Protein AF-A0A7K4F5D2-F1 (afdb_monomer)

pLDDT: mean 95.52, std 4.25, range [76.81, 98.69]

Foldseek 3Di:
DFAAPQQFAADDDADDDPDPDPDDDDDDGPDDGDDDDDDDHCPCVVVVPDGGDGDDDDDDD

Sequence (61 aa):
MFITEDFRIVDIKQNLPPCVTEICPNYSSKFAAKYVLEVNSGFVKMNDIEIGDLVTWTPKV

Solvent-accessible surface area (backbone atoms only — not comparable to full-atom values): 4170 Å² total; per-residue (Å²): 60,30,19,29,87,87,30,32,29,69,37,78,80,74,71,75,72,82,75,88,55,95,77,64,86,84,86,76,66,93,53,89,57,73,45,74,54,86,74,66,71,62,49,50,72,78,66,72,62,57,77,67,43,75,66,83,84,78,84,86,128

Mean predicted aligned error: 3.07 Å

Radius of gyration: 12.97 Å; Cα contacts (8 Å, |Δi|>4): 72; chains: 1; bounding box: 25×24×40 Å

Structure (mmCIF, N/CA/C/O backbone):
data_AF-A0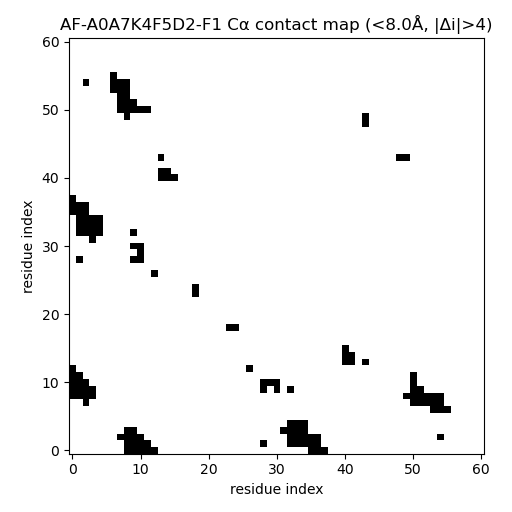A7K4F5D2-F1
#
_entry.id   AF-A0A7K4F5D2-F1
#
loop_
_atom_site.group_PDB
_atom_site.id
_atom_site.type_symbol
_atom_site.label_atom_id
_atom_site.label_alt_id
_atom_site.label_comp_id
_atom_site.label_asym_id
_atom_site.label_entity_id
_atom_site.label_seq_id
_atom_site.pdbx_PDB_ins_code
_atom_site.Cartn_x
_atom_site.Cartn_y
_atom_site.Cartn_z
_atom_site.occupancy
_atom_site.B_iso_or_equiv
_atom_site.auth_seq_id
_atom_site.auth_comp_id
_atom_site.auth_asym_id
_atom_site.auth_atom_id
_atom_site.pdbx_PDB_model_num
ATOM 1 N N . MET A 1 1 ? 1.133 0.976 -0.791 1.00 97.94 1 MET A N 1
ATOM 2 C CA . MET A 1 1 ? -0.090 0.290 -0.309 1.00 97.94 1 MET A CA 1
ATOM 3 C C . MET A 1 1 ? -1.219 1.298 -0.285 1.00 97.94 1 MET A C 1
ATOM 5 O O . MET A 1 1 ? -0.982 2.415 0.158 1.00 97.94 1 MET A O 1
ATOM 9 N N . PHE A 1 2 ? -2.398 0.930 -0.777 1.00 98.56 2 PHE A N 1
ATOM 10 C CA . PHE A 1 2 ? -3.594 1.773 -0.772 1.00 98.56 2 PHE A CA 1
ATOM 11 C C . PHE A 1 2 ? -4.501 1.375 0.384 1.00 98.56 2 PHE A C 1
ATOM 13 O O . PHE A 1 2 ? -4.774 0.189 0.582 1.00 98.56 2 PHE A O 1
ATOM 20 N N . ILE A 1 3 ? -4.935 2.373 1.147 1.00 98.62 3 ILE A N 1
ATOM 21 C CA . ILE A 1 3 ? -5.578 2.192 2.446 1.00 98.62 3 ILE A CA 1
ATOM 22 C C . ILE A 1 3 ? -6.888 2.987 2.470 1.00 98.62 3 ILE A C 1
ATOM 24 O O . ILE A 1 3 ? -6.945 4.135 2.017 1.00 98.62 3 ILE A O 1
ATOM 28 N N . THR A 1 4 ? -7.951 2.376 2.976 1.00 98.50 4 THR A N 1
ATOM 29 C CA . THR A 1 4 ? -9.277 2.993 3.135 1.00 98.50 4 THR A CA 1
ATOM 30 C C . THR A 1 4 ? -9.321 3.996 4.288 1.00 98.50 4 THR A C 1
ATOM 32 O O . THR A 1 4 ? -8.368 4.154 5.047 1.00 98.50 4 THR A O 1
ATOM 35 N N . GLU A 1 5 ? -10.448 4.694 4.434 1.00 97.62 5 GLU A N 1
ATOM 36 C CA . GLU A 1 5 ? -10.673 5.616 5.551 1.00 97.62 5 GLU A CA 1
ATOM 37 C C . GLU A 1 5 ? -10.661 4.930 6.928 1.00 97.62 5 GLU A C 1
ATOM 39 O O . GLU A 1 5 ? -10.205 5.530 7.895 1.00 97.62 5 GLU A O 1
ATOM 44 N N . ASP A 1 6 ? -11.092 3.669 7.007 1.00 97.12 6 ASP A N 1
ATOM 45 C CA . ASP A 1 6 ? -11.046 2.816 8.203 1.00 97.12 6 ASP A CA 1
ATOM 46 C C . ASP A 1 6 ? -9.700 2.086 8.382 1.00 97.12 6 ASP A C 1
ATOM 48 O O . ASP A 1 6 ? -9.597 1.142 9.161 1.00 97.12 6 ASP A O 1
ATOM 52 N N . PHE A 1 7 ? -8.656 2.535 7.679 1.00 97.56 7 PHE A N 1
ATOM 53 C CA . PHE A 1 7 ? -7.282 2.032 7.764 1.00 97.56 7 PHE A CA 1
ATOM 54 C C . PHE A 1 7 ? -7.063 0.578 7.323 1.00 97.56 7 PHE A C 1
ATOM 56 O O . PHE A 1 7 ? -6.064 -0.041 7.696 1.00 97.56 7 PHE A O 1
ATOM 63 N N . ARG A 1 8 ? -7.934 0.035 6.470 1.00 98.50 8 ARG A N 1
ATOM 64 C CA . ARG A 1 8 ? -7.750 -1.290 5.869 1.00 98.50 8 ARG A CA 1
ATOM 65 C C . ARG A 1 8 ? -6.961 -1.205 4.567 1.00 98.50 8 ARG A C 1
ATOM 67 O O . ARG A 1 8 ? -7.247 -0.373 3.705 1.00 98.50 8 ARG A O 1
ATOM 74 N N . ILE A 1 9 ? -5.989 -2.095 4.388 1.00 98.69 9 ILE A N 1
ATOM 75 C CA . ILE A 1 9 ? -5.272 -2.249 3.118 1.00 98.69 9 ILE A CA 1
ATOM 76 C C . ILE A 1 9 ? -6.210 -2.893 2.095 1.00 98.69 9 ILE A C 1
ATOM 78 O O . ILE A 1 9 ? -6.706 -3.996 2.313 1.00 98.69 9 ILE A O 1
ATOM 82 N N . VAL A 1 10 ? -6.437 -2.222 0.965 1.00 98.62 10 VAL A N 1
ATOM 83 C CA . VAL A 1 10 ? -7.343 -2.702 -0.101 1.00 98.62 10 VAL A CA 1
ATOM 84 C C . VAL A 1 10 ? -6.643 -3.015 -1.416 1.00 98.62 10 VAL A C 1
ATOM 86 O O . VAL A 1 10 ? -7.175 -3.766 -2.229 1.00 98.62 10 VAL A O 1
ATOM 89 N N . ASP A 1 11 ? -5.451 -2.469 -1.643 1.00 98.69 11 ASP A N 1
ATOM 90 C CA . ASP A 1 11 ? -4.653 -2.770 -2.831 1.00 98.69 11 ASP A CA 1
ATOM 91 C C . ASP A 1 11 ? -3.161 -2.585 -2.531 1.00 98.69 11 ASP A C 1
ATOM 93 O O . ASP A 1 11 ? -2.748 -1.683 -1.792 1.00 98.69 11 ASP A O 1
ATOM 97 N N . ILE A 1 12 ? -2.327 -3.430 -3.131 1.00 98.44 12 ILE A N 1
ATOM 98 C CA . ILE A 1 12 ? -0.877 -3.400 -2.969 1.00 98.44 12 ILE A CA 1
ATOM 99 C C . ILE A 1 12 ? -0.229 -3.412 -4.353 1.00 98.44 12 ILE A C 1
ATOM 101 O O . ILE A 1 12 ? -0.381 -4.352 -5.130 1.00 98.44 12 ILE A O 1
ATOM 105 N N . LYS A 1 13 ? 0.560 -2.373 -4.639 1.00 97.50 13 LYS A N 1
ATOM 106 C CA . LYS A 1 13 ? 1.497 -2.343 -5.767 1.00 97.50 13 LYS A CA 1
ATOM 107 C C . LYS A 1 13 ? 2.898 -2.582 -5.216 1.00 97.50 13 LYS A C 1
ATOM 109 O O . LYS A 1 13 ? 3.318 -1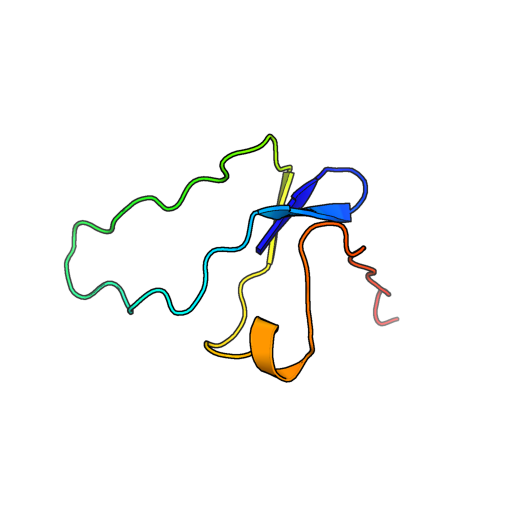.868 -4.308 1.00 97.50 13 LYS A O 1
ATOM 114 N N . GLN A 1 14 ? 3.580 -3.607 -5.717 1.00 96.88 14 GLN A N 1
ATOM 115 C CA . GLN A 1 14 ? 4.896 -4.025 -5.227 1.00 96.88 14 GLN A CA 1
ATOM 116 C C . GLN A 1 14 ? 5.969 -3.823 -6.290 1.00 96.88 14 GLN A C 1
ATOM 118 O O . GLN A 1 14 ? 5.684 -3.919 -7.482 1.00 96.88 14 GLN A O 1
ATOM 123 N N . ASN A 1 15 ? 7.204 -3.605 -5.830 1.00 95.69 15 ASN A N 1
ATOM 124 C CA . ASN A 1 15 ? 8.416 -3.564 -6.653 1.00 95.69 15 ASN A CA 1
ATOM 125 C C . ASN A 1 15 ? 8.298 -2.618 -7.860 1.00 95.69 15 ASN A C 1
ATOM 127 O O . ASN A 1 15 ? 8.769 -2.932 -8.953 1.00 95.69 15 ASN A O 1
ATOM 131 N N . LEU A 1 16 ? 7.641 -1.471 -7.659 1.00 94.19 16 LEU A N 1
ATOM 132 C CA . LEU A 1 16 ? 7.519 -0.453 -8.693 1.00 94.19 16 LEU A CA 1
ATOM 133 C C . LEU A 1 16 ? 8.914 0.111 -9.002 1.00 94.19 16 LEU A C 1
ATOM 135 O O . LEU A 1 16 ? 9.619 0.509 -8.069 1.00 94.19 16 LEU A O 1
ATOM 139 N N . PRO A 1 17 ? 9.341 0.124 -10.276 1.00 91.44 17 PRO A N 1
ATOM 140 C CA . PRO A 1 17 ? 10.641 0.662 -10.633 1.00 91.44 17 PRO A CA 1
ATOM 141 C C . PRO A 1 17 ? 10.657 2.182 -10.423 1.00 91.44 17 PRO A C 1
ATOM 143 O O . PRO A 1 17 ? 9.620 2.834 -10.596 1.00 91.44 17 PRO A O 1
ATOM 146 N N . PRO A 1 18 ? 11.824 2.770 -10.101 1.00 91.50 18 PRO A N 1
ATOM 147 C CA . PRO A 1 18 ? 11.995 4.213 -10.149 1.00 91.50 18 PRO A CA 1
ATOM 148 C C . PRO A 1 18 ? 11.560 4.753 -11.510 1.00 91.50 18 PRO A C 1
ATOM 150 O O . PRO A 1 18 ? 11.863 4.166 -12.552 1.00 91.50 18 PRO A O 1
ATOM 153 N N . CYS A 1 19 ? 10.857 5.879 -11.504 1.00 91.62 19 CYS A N 1
ATOM 154 C CA . CYS A 1 19 ? 10.540 6.564 -12.743 1.00 91.62 19 CYS A CA 1
ATOM 155 C C . CYS A 1 19 ? 11.816 7.213 -13.295 1.00 91.62 19 CYS A C 1
ATOM 157 O O . CYS A 1 19 ? 12.434 8.035 -12.623 1.00 91.62 19 CYS A O 1
ATOM 159 N N . VAL A 1 20 ? 12.224 6.811 -14.501 1.00 92.56 20 VAL A N 1
ATOM 160 C CA . VAL A 1 20 ? 13.459 7.284 -15.161 1.00 92.56 20 VAL A CA 1
ATOM 161 C C . VAL A 1 20 ? 13.191 8.243 -16.325 1.00 92.56 20 VAL A C 1
ATOM 163 O O . VAL A 1 20 ? 14.123 8.708 -16.974 1.00 92.56 20 VAL A O 1
ATOM 166 N N . THR A 1 21 ? 11.921 8.529 -16.605 1.00 92.56 21 THR A N 1
ATOM 167 C CA . THR A 1 21 ? 11.456 9.428 -17.667 1.00 92.56 21 THR A CA 1
ATOM 168 C C . THR A 1 21 ? 10.675 10.589 -17.064 1.00 92.56 21 THR A C 1
ATOM 170 O O . THR A 1 21 ? 10.164 10.479 -15.956 1.00 92.56 21 THR A O 1
ATOM 173 N N . GLU A 1 22 ? 10.524 11.694 -17.797 1.00 89.38 22 GLU A N 1
ATOM 174 C CA . GLU A 1 22 ? 9.690 12.818 -17.335 1.00 89.38 22 GLU A CA 1
ATOM 175 C C . GLU A 1 22 ? 8.208 12.433 -17.200 1.00 89.38 22 GLU A C 1
ATOM 177 O O . GLU A 1 22 ? 7.496 12.950 -16.342 1.00 89.38 22 GLU A O 1
ATOM 182 N N . ILE A 1 23 ? 7.741 11.497 -18.033 1.00 91.56 23 ILE A N 1
ATOM 183 C CA . ILE A 1 23 ? 6.379 10.965 -17.971 1.00 91.56 23 ILE A CA 1
ATOM 184 C C . ILE A 1 23 ? 6.399 9.683 -17.144 1.00 91.56 23 ILE A C 1
ATOM 186 O O . ILE A 1 23 ? 6.933 8.666 -17.590 1.00 91.56 23 ILE A O 1
ATOM 190 N N . CYS A 1 24 ? 5.801 9.731 -15.956 1.00 90.44 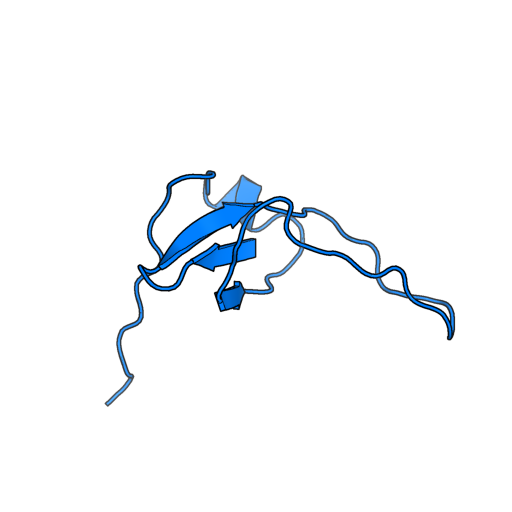24 CYS A N 1
ATOM 191 C CA . CYS A 1 24 ? 5.681 8.577 -15.074 1.00 90.44 24 CYS A CA 1
ATOM 192 C C . CYS A 1 24 ? 4.313 7.898 -15.218 1.00 90.44 24 CYS A C 1
ATOM 194 O O . CYS A 1 24 ? 3.297 8.582 -15.372 1.00 90.44 24 CYS A O 1
ATOM 196 N N . PRO A 1 25 ? 4.251 6.560 -15.126 1.00 91.56 25 PRO A N 1
ATOM 197 C CA . PRO A 1 25 ? 2.979 5.859 -15.028 1.00 91.56 25 PRO A CA 1
ATOM 198 C C . PRO A 1 25 ? 2.232 6.274 -13.756 1.00 91.56 25 PRO A C 1
ATOM 200 O O . PRO A 1 25 ? 2.816 6.408 -12.681 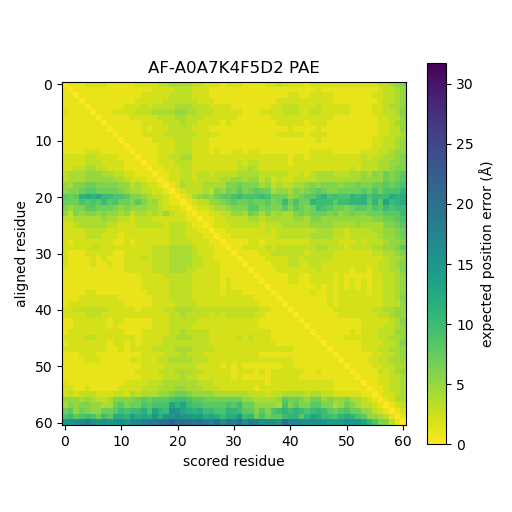1.00 91.56 25 PRO A O 1
ATOM 203 N N . ASN A 1 26 ? 0.916 6.436 -13.881 1.00 92.25 26 ASN A N 1
ATOM 204 C CA . ASN A 1 26 ? 0.042 6.590 -12.729 1.00 92.25 26 ASN A CA 1
ATOM 205 C C . ASN A 1 26 ? -0.295 5.205 -12.168 1.00 92.25 26 ASN A C 1
ATOM 207 O O . ASN A 1 26 ? -0.815 4.342 -12.878 1.00 92.25 26 ASN A O 1
ATOM 211 N N . TYR A 1 27 ? -0.025 5.010 -10.882 1.00 93.31 27 TYR A N 1
ATOM 212 C CA . TYR A 1 27 ? -0.427 3.816 -10.159 1.00 93.31 27 TYR A CA 1
ATOM 213 C C . TYR A 1 27 ? -1.654 4.144 -9.319 1.00 93.31 27 TYR A C 1
ATOM 215 O O . TYR A 1 27 ? -1.548 4.745 -8.256 1.00 93.31 27 TYR A O 1
ATOM 223 N N . SER A 1 28 ? -2.825 3.745 -9.804 1.00 95.38 28 SER A N 1
ATOM 224 C CA . SER A 1 28 ? -4.087 3.914 -9.087 1.00 95.38 28 SER A CA 1
ATOM 225 C C . SER A 1 28 ? -4.478 2.642 -8.333 1.00 95.38 28 SER A C 1
ATOM 227 O O . SER A 1 28 ? -4.132 1.524 -8.730 1.00 95.38 28 SER A O 1
ATOM 229 N N . SER A 1 29 ? -5.224 2.821 -7.245 1.00 97.50 29 SER A N 1
ATOM 230 C CA . SER A 1 29 ? -5.880 1.720 -6.541 1.00 97.50 29 SER A CA 1
ATOM 231 C C . SER A 1 29 ? -7.002 1.128 -7.392 1.00 97.50 29 SER A C 1
ATOM 233 O O . SER A 1 29 ? -7.745 1.859 -8.047 1.00 97.50 29 SER A O 1
ATOM 235 N N . LYS A 1 30 ? -7.182 -0.192 -7.329 1.00 97.19 30 LYS A N 1
ATOM 236 C CA . LYS A 1 30 ? -8.358 -0.881 -7.881 1.00 97.19 30 LYS A CA 1
ATOM 237 C C . LYS A 1 30 ? -9.640 -0.574 -7.093 1.00 97.19 30 LYS A C 1
ATOM 239 O O . LYS A 1 30 ? -10.734 -0.709 -7.634 1.00 97.19 30 LYS A O 1
ATOM 244 N N . PHE A 1 31 ? -9.509 -0.176 -5.829 1.00 97.69 31 PHE A N 1
ATOM 245 C CA . PHE A 1 31 ? -10.619 0.088 -4.910 1.00 97.69 31 PHE A CA 1
ATOM 246 C C . PHE A 1 31 ? -10.556 1.510 -4.351 1.00 97.69 31 PHE A C 1
ATOM 248 O O . PHE A 1 31 ? -9.494 2.133 -4.348 1.00 97.69 31 PHE A O 1
ATOM 255 N N . ALA A 1 32 ? -11.679 2.015 -3.837 1.00 98.12 32 ALA A N 1
ATOM 256 C CA . ALA A 1 32 ? -11.703 3.303 -3.154 1.00 98.12 32 ALA A CA 1
ATOM 257 C C . ALA A 1 32 ? -10.704 3.299 -1.985 1.00 98.12 32 ALA A C 1
ATOM 259 O O . ALA A 1 32 ? -10.763 2.441 -1.106 1.00 98.12 32 ALA A O 1
ATOM 260 N N . ALA A 1 33 ? -9.779 4.253 -1.998 1.00 98.25 33 ALA A N 1
ATOM 261 C CA . ALA A 1 33 ? -8.750 4.417 -0.984 1.00 98.25 33 ALA A CA 1
ATOM 262 C C . ALA A 1 33 ? -8.628 5.900 -0.631 1.00 98.25 33 ALA A C 1
ATOM 264 O O . ALA A 1 33 ? -8.823 6.765 -1.485 1.00 98.25 33 ALA A O 1
ATOM 265 N N . LYS A 1 34 ? -8.311 6.179 0.632 1.00 98.06 34 LYS A N 1
ATOM 266 C CA . LYS A 1 34 ? -8.137 7.534 1.168 1.00 98.06 34 LYS A CA 1
ATOM 267 C C . LYS A 1 34 ? -6.667 7.867 1.410 1.00 98.06 34 LYS A C 1
ATOM 269 O O . LYS A 1 34 ? -6.281 9.026 1.305 1.00 98.06 34 LYS A O 1
ATOM 274 N N . TYR A 1 35 ? -5.851 6.857 1.705 1.00 97.94 35 TYR A N 1
ATOM 275 C CA . TYR A 1 35 ? -4.441 7.023 2.040 1.00 97.94 35 TYR A CA 1
ATOM 276 C C . TYR A 1 35 ? -3.548 6.120 1.187 1.00 97.94 35 TYR A C 1
ATOM 278 O O . TYR A 1 35 ? -3.975 5.075 0.684 1.00 97.94 35 TYR A O 1
ATOM 286 N N . VAL A 1 36 ? -2.280 6.517 1.070 1.00 97.81 36 VAL A N 1
ATOM 287 C CA . VAL A 1 36 ? -1.212 5.714 0.469 1.00 97.81 36 VAL A CA 1
ATOM 288 C C . VAL A 1 36 ? -0.039 5.660 1.439 1.00 97.81 36 VAL A C 1
ATOM 290 O O . VAL A 1 36 ? 0.423 6.697 1.908 1.00 97.81 36 VAL A O 1
ATOM 293 N N . LEU A 1 37 ? 0.444 4.451 1.727 1.00 97.62 37 LEU A N 1
ATOM 294 C CA . LEU A 1 37 ? 1.702 4.228 2.438 1.00 97.62 37 LEU A CA 1
ATOM 295 C C . LEU A 1 37 ? 2.730 3.650 1.466 1.00 97.62 37 LEU A C 1
ATOM 297 O O . LEU A 1 37 ? 2.573 2.525 0.974 1.00 97.62 37 LEU A O 1
ATOM 301 N N . GLU A 1 38 ? 3.762 4.433 1.175 1.00 97.06 38 GLU A N 1
ATOM 302 C CA . GLU A 1 38 ? 4.903 4.028 0.357 1.00 97.06 38 GLU A CA 1
ATOM 303 C C . GLU A 1 38 ? 6.026 3.503 1.249 1.00 97.06 38 GLU A C 1
ATOM 305 O O . GLU A 1 38 ? 6.334 4.065 2.297 1.00 97.06 38 GLU A O 1
ATOM 310 N N . VAL A 1 39 ? 6.612 2.385 0.837 1.00 97.06 39 VAL A N 1
ATOM 311 C CA . VAL A 1 39 ? 7.649 1.665 1.577 1.00 97.06 39 VAL A CA 1
ATOM 312 C C . VAL A 1 39 ? 8.691 1.155 0.595 1.00 97.06 39 VAL A C 1
ATOM 314 O O . VAL A 1 39 ? 8.422 1.026 -0.601 1.00 97.06 39 VAL A O 1
ATOM 317 N N . ASN A 1 40 ? 9.875 0.829 1.108 1.00 97.56 40 ASN A N 1
ATOM 318 C CA . ASN A 1 40 ? 10.930 0.244 0.292 1.00 97.56 40 ASN A CA 1
ATOM 319 C C . ASN A 1 40 ? 10.473 -1.063 -0.379 1.00 97.56 40 ASN A C 1
ATOM 321 O O . ASN A 1 40 ? 9.666 -1.826 0.158 1.00 97.56 40 ASN A O 1
ATOM 325 N N . SER A 1 41 ? 11.038 -1.336 -1.556 1.00 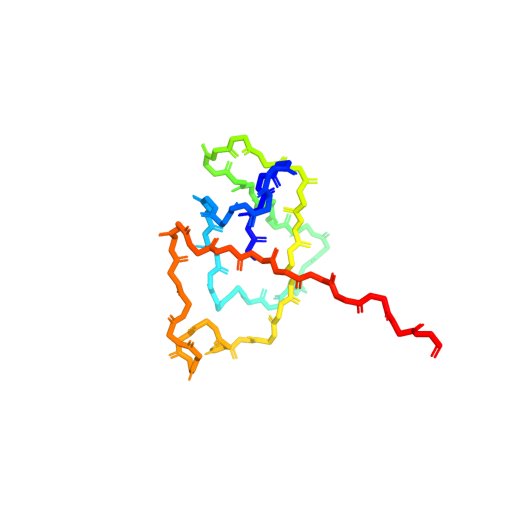97.19 41 SER A N 1
ATOM 326 C CA . SER A 1 41 ? 10.800 -2.575 -2.302 1.00 97.19 41 SER A CA 1
ATOM 327 C C . SER A 1 41 ? 11.081 -3.814 -1.439 1.00 97.19 41 SER A C 1
ATOM 329 O O . SER A 1 41 ? 11.996 -3.817 -0.616 1.00 97.19 41 SER A O 1
ATOM 331 N N . GLY A 1 42 ? 10.269 -4.862 -1.593 1.00 97.19 42 GLY A N 1
ATOM 332 C CA . GLY A 1 42 ? 10.337 -6.076 -0.773 1.00 97.19 42 GLY A CA 1
ATOM 333 C C . GLY A 1 42 ? 9.742 -5.973 0.639 1.00 97.19 42 GLY A C 1
ATOM 334 O O . GLY A 1 42 ? 9.523 -7.014 1.253 1.00 97.19 42 GLY A O 1
ATOM 335 N N . PHE A 1 43 ? 9.418 -4.778 1.152 1.00 98.19 43 PHE A N 1
ATOM 336 C CA . PHE A 1 43 ? 8.894 -4.600 2.517 1.00 98.19 43 PHE A CA 1
ATOM 337 C C . PHE A 1 43 ? 7.632 -5.425 2.794 1.00 98.19 43 PHE A C 1
ATOM 339 O O . PHE A 1 43 ? 7.555 -6.078 3.828 1.00 98.19 43 PHE A O 1
ATOM 346 N N . VAL A 1 44 ? 6.678 -5.438 1.857 1.00 98.25 44 VAL A N 1
ATOM 347 C CA 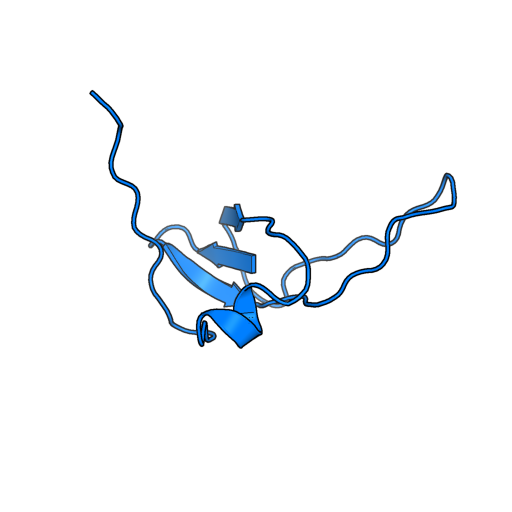. VAL A 1 44 ? 5.420 -6.198 1.979 1.00 98.25 44 VAL A CA 1
ATOM 348 C C . VAL A 1 44 ? 5.706 -7.684 2.187 1.00 98.25 44 VAL A C 1
ATOM 350 O O . VAL A 1 44 ? 5.228 -8.271 3.147 1.00 98.25 44 VAL A O 1
ATOM 353 N N . LYS A 1 45 ? 6.558 -8.269 1.337 1.00 97.62 45 LYS A N 1
ATOM 354 C CA . LYS A 1 45 ? 6.934 -9.683 1.430 1.00 97.62 45 LYS A CA 1
ATOM 355 C C . LYS A 1 45 ? 7.730 -9.999 2.698 1.00 97.62 45 LYS A C 1
ATOM 357 O O . LYS A 1 45 ? 7.530 -11.051 3.286 1.00 97.62 45 LYS A O 1
ATOM 362 N N . MET A 1 46 ? 8.657 -9.128 3.099 1.00 98.31 46 MET A N 1
ATOM 363 C CA . MET A 1 46 ? 9.494 -9.357 4.287 1.00 98.31 46 MET A CA 1
ATOM 364 C C . MET A 1 46 ? 8.699 -9.336 5.593 1.00 98.31 46 MET A C 1
ATOM 366 O O . MET A 1 46 ? 9.110 -9.983 6.550 1.00 98.31 46 MET A O 1
ATOM 370 N N . ASN A 1 47 ? 7.601 -8.581 5.632 1.00 98.00 47 ASN A N 1
ATOM 371 C CA . ASN A 1 47 ? 6.772 -8.409 6.823 1.00 98.00 47 ASN A CA 1
ATOM 372 C C . ASN A 1 47 ? 5.427 -9.141 6.721 1.00 98.00 47 ASN A C 1
ATOM 374 O O . ASN A 1 47 ? 4.572 -8.902 7.563 1.00 98.00 47 ASN A O 1
ATOM 378 N N . ASP A 1 48 ? 5.252 -9.992 5.704 1.00 98.06 48 ASP A N 1
ATOM 379 C CA . ASP A 1 48 ? 4.043 -10.797 5.487 1.00 98.06 48 ASP A CA 1
ATOM 380 C 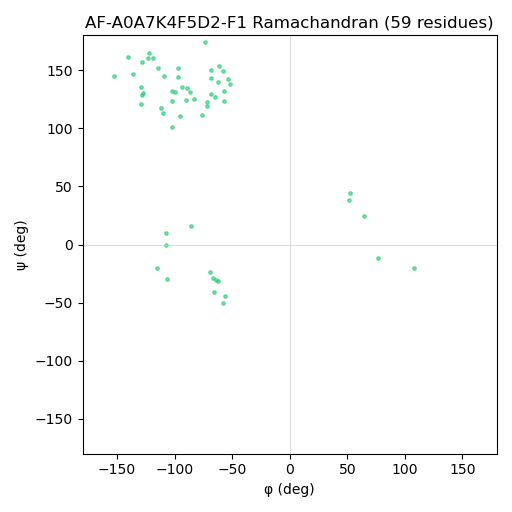C . ASP A 1 48 ? 2.742 -9.971 5.495 1.00 98.06 48 ASP A C 1
ATOM 382 O O . ASP A 1 48 ? 1.764 -10.315 6.145 1.00 98.06 48 ASP A O 1
ATOM 386 N N . ILE A 1 49 ? 2.763 -8.821 4.809 1.00 98.44 49 ILE A N 1
ATOM 387 C CA . ILE A 1 49 ? 1.625 -7.892 4.754 1.00 98.44 49 ILE A CA 1
ATOM 388 C C . ILE A 1 49 ? 0.674 -8.294 3.629 1.00 98.44 49 ILE A C 1
ATOM 390 O O . ILE A 1 49 ? 1.087 -8.428 2.470 1.00 98.44 49 ILE A O 1
ATOM 394 N N . GLU A 1 50 ? -0.616 -8.365 3.938 1.00 98.44 50 GLU A N 1
ATOM 395 C CA . GLU A 1 50 ? -1.664 -8.806 3.024 1.00 98.44 50 GLU A CA 1
ATOM 396 C C . GLU A 1 50 ? -2.766 -7.753 2.807 1.00 98.44 50 GLU A C 1
ATOM 398 O O . GLU A 1 50 ? -2.909 -6.752 3.514 1.00 98.44 50 GLU A O 1
ATOM 403 N N . ILE A 1 51 ? -3.576 -7.965 1.764 1.00 98.56 51 ILE A N 1
ATOM 404 C CA . ILE A 1 51 ? -4.816 -7.204 1.576 1.00 98.56 51 ILE A CA 1
ATOM 405 C C . ILE A 1 51 ? -5.795 -7.624 2.676 1.00 98.56 51 ILE A C 1
ATOM 407 O O . ILE A 1 51 ? -6.067 -8.808 2.842 1.00 98.56 51 ILE A O 1
ATOM 411 N N . GLY A 1 52 ? -6.379 -6.650 3.371 1.00 98.44 52 GLY A N 1
ATOM 412 C CA . GLY A 1 52 ? -7.261 -6.875 4.517 1.00 98.44 52 GLY A CA 1
ATOM 413 C C . GLY A 1 52 ? -6.636 -6.499 5.860 1.00 98.44 52 GLY A C 1
ATOM 414 O O . GLY A 1 52 ? -7.389 -6.208 6.793 1.00 98.44 52 GLY A O 1
ATOM 415 N N . ASP A 1 53 ? -5.306 -6.410 5.935 1.00 98.62 53 ASP A N 1
ATOM 416 C CA . ASP A 1 53 ? -4.599 -5.961 7.135 1.00 98.62 53 ASP A CA 1
ATOM 417 C C . ASP A 1 53 ? -4.976 -4.528 7.526 1.00 98.62 53 ASP A C 1
ATOM 419 O O . ASP A 1 53 ? -5.361 -3.697 6.692 1.00 98.62 53 ASP A O 1
ATOM 423 N N . LEU A 1 54 ? -4.848 -4.237 8.822 1.00 98.12 54 LEU A N 1
ATOM 424 C CA . LEU A 1 54 ? -5.125 -2.926 9.399 1.00 98.12 54 LEU A CA 1
ATOM 425 C C . LEU A 1 54 ? -3.832 -2.162 9.668 1.00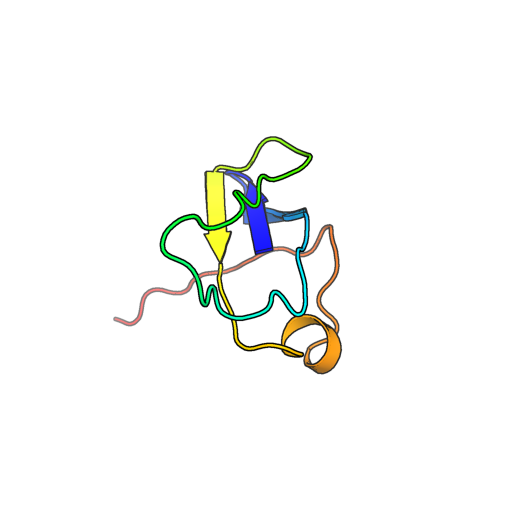 98.12 54 LEU A C 1
ATOM 427 O O . LEU A 1 54 ? -2.909 -2.664 10.308 1.00 98.12 54 LEU A O 1
ATOM 431 N N . VAL A 1 55 ? -3.804 -0.905 9.238 1.00 97.12 55 VAL A N 1
ATOM 432 C CA . VAL A 1 55 ? -2.726 0.027 9.558 1.00 97.12 55 VAL A CA 1
ATOM 433 C C . VAL A 1 55 ? -3.077 0.764 10.842 1.00 97.12 55 VAL A C 1
ATOM 435 O O . VAL A 1 55 ? 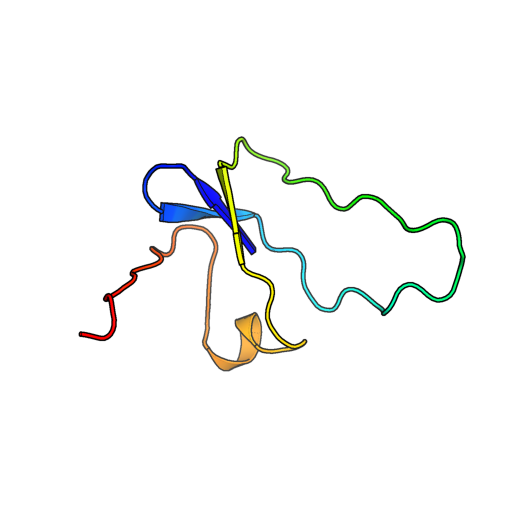-4.118 1.406 10.942 1.00 97.12 55 VAL A O 1
ATOM 438 N N . THR A 1 56 ? -2.192 0.704 11.832 1.00 94.12 56 THR A N 1
ATOM 439 C CA . THR A 1 56 ? -2.316 1.494 13.058 1.00 94.12 56 THR A CA 1
ATOM 440 C C . THR A 1 56 ? -1.248 2.577 13.084 1.00 94.12 56 THR A C 1
ATOM 442 O O . THR A 1 56 ? -0.130 2.399 12.600 1.00 94.12 56 THR A O 1
ATOM 445 N N . TRP A 1 57 ? -1.600 3.736 13.631 1.00 87.25 57 TRP A N 1
ATOM 446 C CA . TRP A 1 57 ? -0.663 4.827 13.857 1.00 87.25 57 TRP A CA 1
ATOM 447 C C . TRP A 1 57 ? -0.749 5.261 15.312 1.00 87.25 57 TRP A C 1
ATOM 449 O O . TRP A 1 57 ? -1.834 5.531 15.826 1.00 87.25 57 TRP A O 1
ATOM 459 N N . THR A 1 58 ? 0.414 5.355 15.949 1.00 88.50 58 THR A N 1
ATOM 460 C CA . THR A 1 58 ? 0.551 5.908 17.292 1.00 88.50 58 THR A CA 1
ATOM 461 C C . THR A 1 58 ? 1.322 7.220 17.181 1.00 88.50 58 THR A C 1
ATOM 463 O O . THR A 1 58 ? 2.481 7.195 16.748 1.00 88.50 58 THR A O 1
ATOM 466 N N . PRO A 1 59 ? 0.720 8.367 17.547 1.00 87.19 59 PRO A N 1
ATOM 467 C CA . PRO A 1 59 ? 1.446 9.624 17.601 1.00 87.19 59 PRO A CA 1
ATOM 468 C C . PRO A 1 59 ? 2.644 9.487 18.539 1.00 87.19 59 PRO A C 1
ATOM 470 O O . PRO A 1 59 ? 2.512 8.990 19.659 1.00 87.19 59 PRO A O 1
ATOM 473 N N . LYS A 1 60 ? 3.819 9.930 18.087 1.00 83.94 60 LYS A N 1
ATOM 474 C CA . LYS A 1 60 ? 4.950 10.125 18.993 1.00 83.94 60 LYS A CA 1
ATOM 475 C C . LYS A 1 60 ? 4.690 11.417 19.763 1.00 83.94 60 LYS A C 1
ATOM 477 O O . LYS A 1 60 ? 4.635 12.478 19.145 1.00 83.94 60 LYS A O 1
ATOM 482 N N . VAL A 1 61 ? 4.441 11.274 21.065 1.00 76.81 61 VAL A N 1
ATOM 483 C CA . VAL A 1 61 ? 4.383 12.375 22.040 1.00 76.81 61 VAL A CA 1
ATOM 484 C C . VAL A 1 61 ? 5.772 12.978 22.204 1.00 76.81 61 VAL A C 1
ATOM 486 O O . VAL A 1 61 ? 6.745 12.187 22.196 1.00 76.81 61 VAL A O 1
#

Secondary structure (DSSP, 8-state):
-EE-TTSBEEE---SPPPP-SSSPPP---SS--SEE----TTHHHHTT--TTPBP------